Protein AF-A0A7S2NX27-F1 (afdb_monomer_lite)

pLDDT: mean 83.91, std 13.94, range [52.59, 98.06]

Structure (mmCIF, N/CA/C/O backbone):
data_AF-A0A7S2NX27-F1
#
_entry.id   AF-A0A7S2NX27-F1
#
loop_
_atom_site.group_PDB
_atom_site.id
_atom_site.type_symbol
_atom_site.label_atom_id
_atom_site.label_alt_id
_atom_site.label_comp_id
_atom_site.label_asym_id
_atom_site.label_entity_id
_atom_site.label_seq_id
_atom_site.pdbx_PDB_ins_code
_atom_site.Cartn_x
_atom_site.Cartn_y
_atom_site.Cartn_z
_atom_site.occupancy
_atom_site.B_iso_or_equiv
_atom_site.auth_seq_id
_atom_site.auth_comp_id
_atom_site.auth_asym_id
_atom_site.auth_atom_id
_atom_site.pdbx_PDB_model_num
ATOM 1 N N . ARG A 1 1 ? -2.272 -13.268 -14.251 1.00 52.59 1 A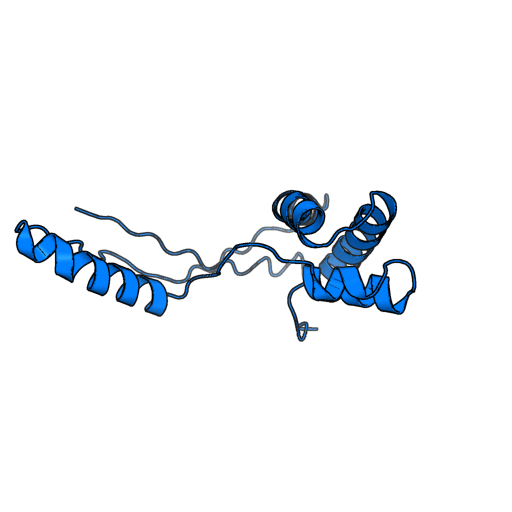RG A N 1
ATOM 2 C CA . ARG A 1 1 ? -1.938 -14.370 -13.301 1.00 52.59 1 ARG A CA 1
ATOM 3 C C . ARG A 1 1 ? -1.808 -13.755 -11.912 1.00 52.59 1 ARG A C 1
ATOM 5 O O . ARG A 1 1 ? -1.263 -12.658 -11.853 1.00 52.59 1 ARG A O 1
ATOM 12 N N . PRO A 1 2 ? -2.299 -14.390 -10.834 1.00 60.28 2 PRO A N 1
ATOM 13 C CA . PRO A 1 2 ? -2.126 -13.843 -9.490 1.00 60.28 2 PRO A CA 1
ATOM 14 C C . PRO A 1 2 ? -0.633 -13.771 -9.143 1.00 60.28 2 PRO A C 1
ATOM 16 O O . PRO A 1 2 ? 0.119 -14.702 -9.435 1.00 60.28 2 PRO A O 1
ATOM 19 N N . LEU A 1 3 ? -0.204 -12.646 -8.573 1.00 69.38 3 LEU A N 1
ATOM 20 C CA . LEU A 1 3 ? 1.163 -12.475 -8.089 1.00 69.38 3 LEU A CA 1
ATOM 21 C C . LEU A 1 3 ? 1.369 -13.267 -6.794 1.00 69.38 3 LEU A C 1
ATOM 23 O O . LEU A 1 3 ? 0.470 -13.345 -5.961 1.00 69.38 3 LEU A O 1
ATOM 27 N N . GLY A 1 4 ? 2.584 -13.779 -6.585 1.00 73.31 4 GLY A N 1
ATOM 28 C CA . GLY A 1 4 ? 2.991 -14.363 -5.301 1.00 73.31 4 GLY A CA 1
ATOM 29 C C . GLY A 1 4 ? 3.307 -13.327 -4.212 1.00 73.31 4 GLY A C 1
ATOM 30 O O . GLY A 1 4 ? 3.645 -13.704 -3.096 1.00 73.31 4 GLY A O 1
ATOM 31 N N . ARG A 1 5 ? 3.244 -12.026 -4.532 1.00 82.69 5 ARG A N 1
ATOM 32 C CA . ARG A 1 5 ? 3.543 -10.902 -3.630 1.00 82.69 5 ARG A CA 1
ATOM 33 C C . ARG A 1 5 ? 2.791 -9.633 -4.047 1.00 82.69 5 ARG A C 1
ATOM 35 O O . ARG A 1 5 ? 2.223 -9.582 -5.135 1.00 82.69 5 ARG A O 1
ATOM 42 N N . ALA A 1 6 ? 2.814 -8.603 -3.200 1.00 86.00 6 ALA A N 1
ATOM 43 C CA . ALA A 1 6 ? 2.217 -7.302 -3.510 1.00 86.00 6 ALA A CA 1
ATOM 44 C C . ALA A 1 6 ? 2.853 -6.653 -4.758 1.00 86.00 6 ALA A C 1
ATOM 46 O O . ALA A 1 6 ? 4.053 -6.808 -4.996 1.00 86.00 6 ALA A O 1
ATOM 47 N N . VAL A 1 7 ? 2.061 -5.881 -5.517 1.00 89.25 7 VAL A N 1
ATOM 48 C CA . VAL A 1 7 ? 2.466 -5.232 -6.787 1.00 89.25 7 VAL A CA 1
ATOM 49 C C . VAL A 1 7 ? 3.764 -4.438 -6.641 1.00 89.25 7 VAL A C 1
ATOM 51 O O . VAL A 1 7 ? 4.678 -4.582 -7.446 1.00 89.25 7 VAL A O 1
ATOM 54 N N . LEU A 1 8 ? 3.875 -3.637 -5.582 1.00 92.19 8 LEU A N 1
ATOM 55 C CA . LEU A 1 8 ? 5.060 -2.824 -5.328 1.00 92.19 8 LEU A CA 1
ATOM 56 C C . LEU A 1 8 ? 6.300 -3.671 -5.007 1.00 92.19 8 LEU A C 1
ATOM 58 O O . LEU A 1 8 ? 7.380 -3.395 -5.519 1.00 92.19 8 LEU A O 1
ATOM 62 N N . THR A 1 9 ? 6.156 -4.725 -4.201 1.00 93.81 9 THR A N 1
ATOM 63 C CA . THR A 1 9 ? 7.262 -5.645 -3.896 1.00 93.81 9 THR A CA 1
ATOM 64 C C . THR A 1 9 ? 7.745 -6.356 -5.157 1.00 93.81 9 THR A C 1
ATOM 66 O O . THR A 1 9 ? 8.945 -6.537 -5.342 1.00 93.81 9 THR A O 1
ATOM 69 N N . GLU A 1 10 ? 6.821 -6.756 -6.033 1.00 95.19 10 GLU A N 1
ATOM 70 C CA . GLU A 1 10 ? 7.155 -7.360 -7.324 1.00 95.19 10 GLU A CA 1
ATOM 71 C C . GLU A 1 10 ? 7.881 -6.360 -8.230 1.00 95.19 10 GLU A C 1
ATOM 73 O O . GLU A 1 10 ? 8.905 -6.700 -8.815 1.00 95.19 10 GLU A O 1
ATOM 78 N N . ALA A 1 11 ? 7.412 -5.113 -8.292 1.00 95.75 11 ALA A N 1
ATOM 79 C CA . ALA A 1 11 ? 8.045 -4.058 -9.076 1.00 95.75 11 ALA A CA 1
ATOM 80 C C . ALA A 1 11 ? 9.501 -3.809 -8.655 1.00 95.75 11 ALA A C 1
ATOM 82 O O . ALA A 1 11 ? 10.393 -3.796 -9.503 1.00 95.75 11 ALA A O 1
ATOM 83 N N . ILE A 1 12 ? 9.755 -3.681 -7.347 1.00 96.62 12 ILE A N 1
ATOM 84 C CA . ILE A 1 12 ? 11.115 -3.498 -6.823 1.00 96.62 12 ILE A CA 1
ATOM 85 C C . ILE A 1 12 ? 11.965 -4.742 -7.117 1.00 96.62 12 ILE A C 1
ATOM 87 O O . ILE A 1 12 ? 13.099 -4.615 -7.570 1.00 96.62 12 ILE A O 1
ATOM 91 N N . ALA A 1 13 ? 11.423 -5.950 -6.930 1.00 97.00 13 ALA A N 1
ATOM 92 C CA . ALA A 1 13 ? 12.146 -7.187 -7.227 1.00 97.00 13 ALA A CA 1
ATOM 93 C C . ALA A 1 13 ? 12.544 -7.302 -8.709 1.00 97.00 13 ALA A C 1
ATOM 95 O O . ALA A 1 13 ? 13.656 -7.738 -9.006 1.00 97.00 13 ALA A O 1
ATOM 96 N N . ARG A 1 14 ? 11.676 -6.877 -9.635 1.00 97.00 14 ARG A N 1
ATOM 97 C CA . ARG A 1 14 ? 11.985 -6.842 -11.072 1.00 97.00 14 ARG A CA 1
ATOM 98 C C . ARG A 1 14 ? 13.044 -5.796 -11.411 1.00 97.00 14 ARG A C 1
ATOM 100 O O . ARG A 1 14 ? 13.950 -6.106 -12.176 1.00 97.00 14 ARG A O 1
ATOM 107 N N . ALA A 1 15 ? 12.978 -4.606 -10.812 1.00 97.62 15 ALA A N 1
ATOM 108 C CA . ALA A 1 15 ? 13.999 -3.573 -11.000 1.00 97.62 15 ALA A CA 1
ATOM 109 C C . ALA A 1 15 ? 15.380 -4.040 -10.495 1.00 97.62 15 ALA A C 1
ATOM 111 O O . ALA A 1 15 ? 16.393 -3.845 -11.163 1.00 97.62 15 ALA A O 1
ATOM 112 N N . VAL A 1 16 ? 15.416 -4.750 -9.360 1.00 97.88 16 VAL A N 1
ATOM 113 C CA . VAL A 1 16 ? 16.639 -5.386 -8.838 1.00 97.88 16 VAL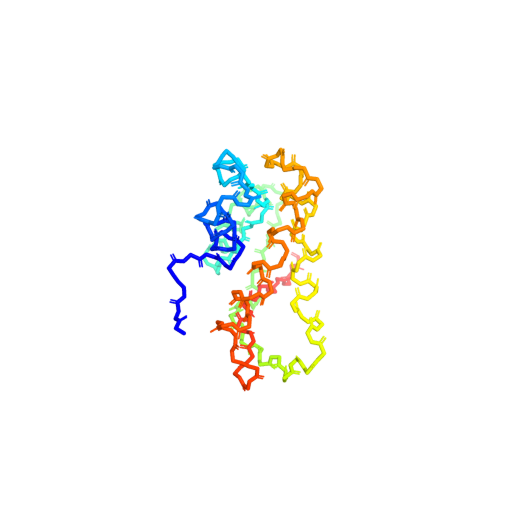 A CA 1
ATOM 114 C C . VAL A 1 16 ? 17.151 -6.473 -9.783 1.00 97.88 16 VAL A C 1
ATOM 116 O O . VAL A 1 16 ? 18.340 -6.511 -10.082 1.00 97.88 16 VAL A O 1
ATOM 119 N N . ALA A 1 17 ? 16.273 -7.343 -10.292 1.00 97.50 17 ALA A N 1
ATOM 120 C CA . ALA A 1 17 ? 16.660 -8.391 -11.239 1.00 97.50 17 ALA A CA 1
ATOM 121 C C . ALA A 1 17 ? 17.209 -7.828 -12.564 1.00 97.50 17 ALA A C 1
ATOM 123 O O . ALA A 1 17 ? 18.060 -8.456 -13.191 1.00 97.50 17 ALA A O 1
ATOM 124 N N . ALA A 1 18 ? 16.753 -6.639 -12.967 1.00 97.69 18 ALA A N 1
ATOM 125 C CA . ALA A 1 18 ? 17.253 -5.905 -14.125 1.00 97.69 18 ALA A CA 1
ATOM 126 C C . ALA A 1 18 ? 18.545 -5.105 -13.845 1.00 97.69 18 ALA A C 1
ATOM 128 O O . ALA A 1 18 ? 19.068 -4.473 -14.758 1.00 97.69 18 ALA A O 1
ATOM 129 N N . ASN A 1 19 ? 19.076 -5.140 -12.615 1.00 97.62 19 ASN A N 1
ATOM 130 C CA . ASN A 1 19 ? 20.191 -4.307 -12.143 1.00 97.62 19 ASN A CA 1
ATOM 131 C C . ASN A 1 19 ? 19.936 -2.789 -12.255 1.00 97.62 19 ASN A C 1
ATOM 133 O O . ASN A 1 19 ? 20.880 -2.008 -12.323 1.00 97.62 19 ASN A O 1
ATOM 137 N N . GLU A 1 20 ? 18.671 -2.364 -12.265 1.00 98.00 20 GLU A N 1
ATOM 138 C CA . GLU A 1 20 ? 18.277 -0.946 -12.303 1.00 98.00 20 GLU A CA 1
ATOM 139 C C . GLU A 1 20 ? 18.233 -0.330 -10.902 1.00 98.00 20 GLU A C 1
ATOM 141 O O . GLU A 1 20 ? 18.287 0.885 -10.763 1.00 98.00 20 GLU A O 1
ATOM 146 N N . VAL A 1 21 ? 18.093 -1.173 -9.874 1.00 98.00 21 VAL A N 1
ATOM 147 C CA . VAL A 1 21 ? 17.939 -0.776 -8.473 1.00 98.00 21 VAL A CA 1
ATOM 148 C C . VAL A 1 21 ? 18.800 -1.689 -7.591 1.00 98.00 21 VAL A C 1
ATOM 150 O O . VAL A 1 21 ? 18.776 -2.910 -7.775 1.00 98.00 21 VAL A O 1
ATOM 153 N N . PRO A 1 22 ? 19.536 -1.162 -6.597 1.00 97.75 22 PRO A N 1
ATOM 154 C CA . PRO A 1 22 ? 20.286 -1.982 -5.653 1.00 97.75 22 PRO A CA 1
ATOM 155 C C . PRO A 1 22 ? 19.384 -2.914 -4.837 1.00 97.75 22 PRO A C 1
ATOM 157 O O . PRO A 1 22 ? 18.322 -2.523 -4.355 1.00 97.75 22 PRO A O 1
ATOM 160 N N . ARG A 1 23 ? 19.849 -4.139 -4.566 1.00 97.81 23 ARG A N 1
ATOM 161 C CA . ARG A 1 23 ? 19.112 -5.115 -3.742 1.00 97.81 23 ARG A CA 1
ATOM 162 C C . ARG A 1 23 ? 18.748 -4.594 -2.344 1.00 97.81 23 ARG A C 1
ATOM 164 O O . ARG A 1 23 ? 17.689 -4.937 -1.825 1.00 97.81 23 ARG A O 1
ATOM 171 N N . SER A 1 24 ? 19.581 -3.732 -1.762 1.00 97.81 24 SER A N 1
ATOM 172 C CA . SER A 1 24 ? 19.334 -3.116 -0.453 1.00 97.81 24 SER A CA 1
ATOM 173 C C . SER A 1 24 ? 18.041 -2.294 -0.404 1.00 97.81 24 SER A C 1
ATOM 175 O O . SER A 1 24 ? 17.422 -2.210 0.655 1.00 97.81 24 SER A O 1
ATOM 177 N N . VAL A 1 25 ? 17.597 -1.729 -1.533 1.00 97.44 25 VAL A N 1
ATOM 178 C CA . VAL A 1 25 ? 16.319 -1.009 -1.637 1.00 97.44 25 VAL A CA 1
ATOM 179 C C . VAL A 1 25 ? 15.153 -1.957 -1.364 1.00 97.44 25 VAL A C 1
ATOM 181 O O . VAL A 1 25 ? 14.262 -1.609 -0.597 1.00 97.44 25 VAL A O 1
ATOM 184 N N . LEU A 1 26 ? 15.177 -3.177 -1.916 1.00 96.31 26 LEU A N 1
ATOM 185 C CA . LEU A 1 26 ? 14.149 -4.195 -1.667 1.00 96.31 26 LEU A CA 1
ATOM 186 C C . LEU A 1 26 ? 14.127 -4.655 -0.206 1.00 96.31 26 LEU A C 1
ATOM 188 O O . LEU A 1 26 ? 13.059 -4.895 0.345 1.00 96.31 26 LEU A O 1
ATOM 192 N N . GLU A 1 27 ? 15.300 -4.783 0.409 1.00 96.50 27 GLU A N 1
ATOM 193 C CA . GLU A 1 27 ? 15.443 -5.255 1.791 1.00 96.50 27 GLU A CA 1
ATOM 194 C C . GLU A 1 27 ? 14.991 -4.209 2.821 1.00 96.50 27 GLU A C 1
ATOM 196 O O . GLU A 1 27 ? 14.585 -4.570 3.924 1.00 96.50 27 GLU A O 1
ATOM 201 N N . ARG A 1 28 ? 15.049 -2.919 2.468 1.00 96.44 28 ARG A N 1
ATOM 202 C CA . ARG A 1 28 ? 14.704 -1.801 3.360 1.00 96.44 28 ARG A CA 1
ATOM 203 C C . ARG A 1 28 ? 13.331 -1.192 3.098 1.00 96.44 28 ARG A C 1
ATOM 205 O O . ARG A 1 28 ? 12.754 -0.609 4.012 1.00 96.44 28 ARG A O 1
ATOM 212 N N . ALA A 1 29 ? 12.828 -1.271 1.865 1.00 94.94 29 ALA A N 1
ATOM 213 C CA . ALA A 1 29 ? 11.570 -0.641 1.485 1.00 94.94 29 ALA A CA 1
ATOM 214 C C . ALA A 1 29 ? 10.417 -1.142 2.361 1.00 94.94 29 ALA A C 1
ATOM 216 O O . ALA A 1 29 ? 10.105 -2.332 2.402 1.00 94.94 29 ALA A O 1
ATOM 217 N N . PHE A 1 30 ? 9.746 -0.202 3.018 1.00 92.56 30 PHE A N 1
ATOM 218 C CA . PHE A 1 30 ? 8.620 -0.472 3.893 1.00 92.56 30 PHE A CA 1
ATOM 219 C C . PHE A 1 30 ? 7.523 0.571 3.682 1.00 92.56 30 PHE A C 1
ATOM 221 O O . PHE A 1 30 ? 7.782 1.773 3.604 1.00 92.56 30 PHE A O 1
ATOM 228 N N . VAL A 1 31 ? 6.275 0.113 3.601 1.00 90.56 31 VAL A N 1
ATOM 229 C CA . VAL A 1 31 ? 5.107 0.996 3.560 1.00 90.56 31 VAL A CA 1
ATOM 230 C C . VAL A 1 31 ? 4.288 0.719 4.818 1.00 90.56 31 VAL A C 1
ATOM 232 O O . VAL A 1 31 ? 3.815 -0.406 4.978 1.00 90.56 31 VAL A O 1
ATOM 235 N N . PRO A 1 32 ? 4.124 1.703 5.722 1.00 84.88 32 PRO A N 1
ATOM 236 C CA . PRO A 1 32 ? 3.507 1.497 7.028 1.00 84.88 32 PRO A CA 1
ATOM 237 C C . PRO A 1 32 ? 1.975 1.469 6.927 1.00 84.88 32 PRO A C 1
ATOM 239 O O . PRO A 1 32 ? 1.291 2.315 7.496 1.00 84.88 32 PRO A O 1
ATOM 242 N N . TYR A 1 33 ? 1.420 0.505 6.195 1.00 81.94 33 TYR A N 1
ATOM 243 C CA . TYR A 1 33 ? -0.015 0.239 6.193 1.00 81.94 33 TYR A CA 1
ATOM 244 C C . TYR A 1 33 ? -0.289 -1.237 6.444 1.00 81.94 33 TYR A C 1
ATOM 246 O O . TYR A 1 33 ? 0.501 -2.116 6.108 1.00 81.94 33 TYR A O 1
ATOM 254 N N . PHE A 1 34 ? -1.446 -1.492 7.041 1.00 78.19 34 PHE A N 1
ATOM 255 C CA . PHE A 1 34 ? -1.927 -2.829 7.337 1.00 78.19 34 PHE A CA 1
ATOM 256 C C . PHE A 1 34 ? -3.349 -2.933 6.811 1.00 78.19 34 PHE A C 1
ATOM 258 O O . PHE A 1 34 ? -4.225 -2.176 7.231 1.00 78.19 34 PHE A O 1
ATOM 265 N N . LEU A 1 35 ? -3.579 -3.867 5.892 1.00 78.00 35 LEU A N 1
ATOM 266 C CA . LEU A 1 35 ? -4.927 -4.204 5.452 1.00 78.00 35 LEU A CA 1
ATOM 267 C C . LEU A 1 35 ? -5.575 -5.038 6.553 1.00 78.00 35 LEU A C 1
ATOM 269 O O . LEU A 1 35 ? -5.250 -6.211 6.727 1.00 78.00 35 LEU A O 1
ATOM 273 N N . ARG A 1 36 ? -6.429 -4.392 7.347 1.00 81.00 36 ARG A N 1
ATOM 274 C CA . ARG A 1 36 ? -7.113 -5.035 8.466 1.00 81.00 36 ARG A CA 1
ATOM 275 C C . ARG A 1 36 ? -8.201 -5.966 7.957 1.00 81.00 36 ARG A C 1
ATOM 277 O O . ARG A 1 36 ? -8.950 -5.633 7.043 1.00 81.00 36 ARG A O 1
ATOM 284 N N . THR A 1 37 ? -8.300 -7.115 8.600 1.00 83.56 37 THR A N 1
ATOM 285 C CA . THR A 1 37 ? -9.413 -8.044 8.449 1.00 83.56 37 THR A CA 1
ATOM 286 C C . THR A 1 37 ? -10.554 -7.664 9.389 1.00 83.56 37 THR A C 1
ATOM 288 O O . THR A 1 37 ? -10.380 -6.926 10.362 1.00 83.56 37 THR A O 1
ATOM 291 N N . GLN A 1 38 ? -11.736 -8.230 9.154 1.00 84.69 38 GLN A N 1
ATOM 292 C CA . GLN A 1 38 ? -12.842 -8.124 10.105 1.00 84.69 38 GLN A CA 1
ATOM 293 C C . GLN A 1 38 ? -12.476 -8.660 11.498 1.00 84.69 38 GLN A C 1
ATOM 295 O O . GLN A 1 38 ? -12.922 -8.112 12.504 1.00 84.69 38 GLN A O 1
ATOM 300 N N . ALA A 1 39 ? -11.652 -9.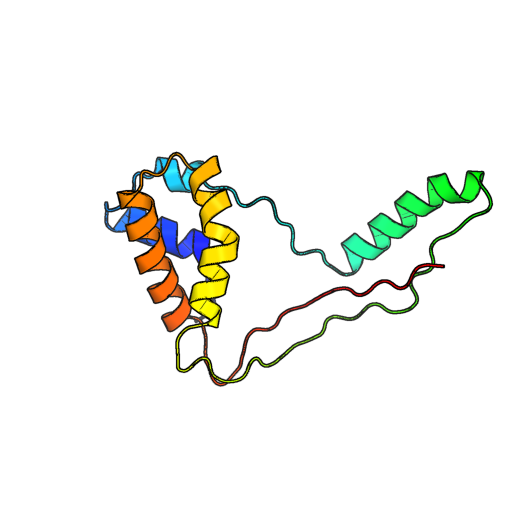712 11.571 1.00 88.88 39 ALA A N 1
ATOM 301 C CA . ALA A 1 39 ? -11.183 -10.265 12.838 1.00 88.88 39 ALA A CA 1
ATOM 302 C C . ALA A 1 39 ? -10.305 -9.261 13.599 1.00 88.88 39 ALA A C 1
ATOM 304 O O . ALA A 1 39 ? -10.537 -9.043 14.787 1.00 88.88 39 ALA A O 1
ATOM 305 N N . ASP A 1 40 ? -9.381 -8.585 12.903 1.00 88.94 40 ASP A N 1
ATOM 306 C CA . ASP A 1 40 ? -8.545 -7.535 13.502 1.00 88.94 40 ASP A CA 1
ATOM 307 C C . ASP A 1 40 ? -9.400 -6.415 14.101 1.00 88.94 40 ASP A C 1
ATOM 309 O O . ASP A 1 40 ? -9.130 -5.937 15.202 1.00 88.94 40 ASP A O 1
ATOM 313 N N . VAL A 1 41 ? -10.463 -6.015 13.398 1.00 87.62 41 VAL A N 1
ATOM 314 C CA . VAL A 1 41 ? -11.376 -4.968 13.872 1.00 87.62 41 VAL A CA 1
ATOM 315 C C . VAL A 1 41 ? -12.164 -5.423 15.099 1.00 87.62 41 VAL A C 1
ATOM 317 O O . VAL A 1 41 ? -12.236 -4.685 16.081 1.00 87.62 41 VAL A O 1
ATOM 320 N N . ARG A 1 42 ? -12.708 -6.648 15.096 1.00 89.12 42 ARG A N 1
ATOM 321 C CA . ARG A 1 42 ? -13.415 -7.208 16.263 1.00 89.12 42 ARG A CA 1
ATOM 322 C C . ARG A 1 42 ? -12.508 -7.287 17.487 1.00 89.12 42 ARG A C 1
ATOM 324 O O . ARG A 1 42 ? -12.936 -6.931 18.582 1.00 89.12 42 ARG A O 1
ATOM 331 N N . MET A 1 43 ? -11.260 -7.713 17.297 1.00 93.25 43 MET A N 1
ATOM 332 C CA . MET A 1 43 ? -10.266 -7.752 18.367 1.00 93.25 43 MET A CA 1
ATOM 333 C C . MET A 1 43 ? -9.953 -6.356 18.907 1.00 93.25 43 MET A C 1
ATOM 335 O O . MET A 1 43 ? -9.935 -6.172 20.120 1.00 93.25 43 MET A O 1
ATOM 339 N N . ALA A 1 44 ? -9.756 -5.370 18.028 1.00 90.50 44 ALA A N 1
ATOM 340 C CA . ALA A 1 44 ? -9.473 -3.998 18.439 1.00 90.50 44 ALA A CA 1
ATOM 341 C C . ALA A 1 44 ? -10.619 -3.389 19.264 1.00 90.50 44 ALA A C 1
ATOM 343 O O . ALA A 1 44 ? -10.368 -2.765 20.292 1.00 90.50 44 ALA A O 1
ATOM 344 N N . VAL A 1 45 ? -11.874 -3.614 18.860 1.00 90.69 45 VAL A N 1
ATOM 345 C CA . VAL A 1 45 ? -13.049 -3.142 19.611 1.00 90.69 45 VAL A CA 1
ATOM 346 C C . VAL A 1 45 ? -13.170 -3.844 20.964 1.00 90.69 45 VAL A C 1
ATOM 348 O O . VAL A 1 45 ? -13.418 -3.187 21.973 1.00 90.69 45 VAL A O 1
ATOM 351 N N . ALA A 1 46 ? -12.960 -5.163 21.013 1.00 92.44 46 ALA A N 1
ATOM 352 C CA . ALA A 1 46 ? -12.991 -5.913 22.266 1.00 92.44 46 ALA A CA 1
ATOM 353 C C . ALA A 1 46 ? -11.912 -5.431 23.249 1.00 92.44 46 ALA A C 1
ATOM 355 O O . ALA A 1 46 ? -12.190 -5.298 24.439 1.00 92.44 46 ALA A O 1
ATOM 356 N N . GLU A 1 47 ? -10.706 -5.140 22.756 1.00 94.44 47 GLU A N 1
ATOM 357 C CA . GLU A 1 47 ? -9.623 -4.594 23.573 1.00 94.44 47 GLU A CA 1
ATOM 358 C C . GLU A 1 47 ? -9.955 -3.189 24.087 1.00 94.44 47 GLU A C 1
ATOM 360 O O . GLU A 1 47 ? -9.848 -2.940 25.285 1.00 94.44 47 GLU A O 1
ATOM 365 N N . ALA A 1 48 ? -10.433 -2.294 23.217 1.00 90.38 48 ALA A N 1
ATOM 366 C CA . ALA A 1 48 ? -10.837 -0.943 23.607 1.00 90.38 48 ALA A CA 1
ATOM 367 C C . ALA A 1 48 ? -11.947 -0.952 24.675 1.00 90.38 48 ALA A C 1
ATOM 369 O O . ALA A 1 48 ? -11.903 -0.181 25.636 1.00 90.38 48 ALA A O 1
ATOM 370 N N . ASN A 1 49 ? -12.902 -1.881 24.562 1.00 91.75 49 ASN A N 1
ATOM 371 C CA . ASN A 1 49 ? -13.984 -2.029 25.531 1.00 91.75 49 ASN A CA 1
ATOM 372 C C . ASN A 1 49 ? -13.513 -2.433 26.931 1.00 91.75 49 ASN A C 1
ATOM 374 O O . ASN A 1 49 ? -14.189 -2.083 27.894 1.00 91.75 49 ASN A O 1
ATOM 378 N N . LYS A 1 50 ? -12.358 -3.094 27.091 1.00 93.12 50 LYS A N 1
ATOM 379 C CA . LYS A 1 50 ? -11.822 -3.404 28.431 1.00 93.12 50 LYS A CA 1
ATOM 380 C C . LYS A 1 50 ? -11.543 -2.139 29.247 1.00 93.12 50 LYS A C 1
ATOM 382 O O . LYS A 1 50 ? -11.747 -2.144 30.457 1.00 93.12 50 LYS A O 1
ATOM 387 N N . GLY A 1 51 ? -11.082 -1.073 28.587 1.00 89.81 51 GLY A N 1
ATOM 388 C CA . GLY A 1 51 ? -10.864 0.233 29.211 1.00 89.81 51 GLY A CA 1
ATOM 389 C C . GLY A 1 51 ? -12.173 0.995 29.407 1.00 89.81 51 GLY A C 1
ATOM 390 O O . GLY A 1 51 ? -12.477 1.426 30.512 1.00 89.81 51 GLY A O 1
ATOM 391 N N . LEU A 1 52 ? -12.996 1.078 28.360 1.00 89.88 52 LEU A N 1
ATOM 392 C CA . LEU A 1 52 ? -14.247 1.850 28.382 1.00 89.88 52 LEU A CA 1
ATOM 393 C C . LEU A 1 52 ? -15.274 1.327 29.392 1.00 89.88 52 LEU A C 1
ATOM 395 O O . LEU A 1 52 ? -16.017 2.111 29.981 1.00 89.88 52 LEU A O 1
ATOM 399 N N . GLN A 1 53 ? -15.276 0.018 29.659 1.00 88.38 53 GLN A N 1
ATOM 400 C CA . GLN A 1 53 ? -16.131 -0.579 30.686 1.00 88.38 53 GLN A CA 1
ATOM 401 C C . GLN A 1 53 ? -15.884 0.013 32.080 1.00 88.38 53 GLN A C 1
ATOM 403 O O . GLN A 1 53 ? -16.817 0.083 32.877 1.00 88.38 53 GLN A O 1
ATOM 408 N N . GLN A 1 54 ? -14.665 0.478 32.373 1.00 88.75 54 GLN A N 1
ATOM 409 C CA . GLN A 1 54 ? -14.344 1.137 33.645 1.00 88.75 54 GLN A CA 1
ATOM 410 C C . GLN A 1 54 ? -15.016 2.513 33.771 1.00 88.75 54 GLN A C 1
ATOM 412 O O . GLN A 1 54 ? -15.273 2.975 34.879 1.00 88.75 54 GLN A O 1
ATOM 417 N N . GLU A 1 55 ? -15.349 3.137 32.641 1.00 89.44 55 GLU A N 1
ATOM 418 C CA . GLU A 1 55 ? -16.014 4.440 32.539 1.00 89.44 55 GLU A CA 1
ATOM 419 C C . GLU A 1 55 ? -17.528 4.305 32.286 1.00 89.44 55 GLU A C 1
ATOM 421 O O . GLU A 1 55 ? -18.221 5.296 32.060 1.00 89.44 55 GLU A O 1
ATOM 426 N N . GLY A 1 56 ? -18.064 3.077 32.318 1.00 88.00 56 GLY A N 1
ATOM 427 C CA . GLY A 1 56 ? -19.470 2.800 32.012 1.00 88.00 56 GLY A CA 1
ATOM 428 C C . GLY A 1 56 ? -19.836 3.007 30.536 1.00 88.00 56 GLY A C 1
ATOM 429 O O . GLY A 1 56 ? -21.012 3.180 30.219 1.00 88.00 56 GLY A O 1
ATOM 430 N N . GLN A 1 57 ? -18.845 3.003 29.642 1.00 89.50 57 GLN A N 1
ATOM 431 C CA . GLN A 1 57 ? -19.003 3.174 28.198 1.00 89.50 57 GLN A CA 1
ATOM 432 C C . GLN A 1 57 ? -18.726 1.862 27.450 1.00 89.50 57 GLN A C 1
ATOM 434 O O . GLN A 1 57 ? -18.075 0.950 27.965 1.00 89.50 57 GLN A O 1
ATOM 439 N N . SER A 1 58 ? -19.205 1.756 26.209 1.00 87.38 58 SER A N 1
ATOM 440 C CA . SER A 1 58 ? -18.906 0.616 25.339 1.00 87.38 58 SER A CA 1
ATOM 441 C C . SER A 1 58 ? -19.061 0.971 23.867 1.00 87.38 58 SER A C 1
ATOM 443 O O . SER A 1 58 ? -20.072 1.545 23.479 1.00 87.38 58 SER A O 1
ATOM 445 N N . LEU A 1 59 ? -18.116 0.528 23.048 1.00 88.31 59 LEU A N 1
ATOM 446 C CA . LEU A 1 59 ? -18.208 0.516 21.595 1.00 88.31 59 LEU A CA 1
ATOM 447 C C . LEU A 1 59 ? -18.999 -0.713 21.141 1.00 88.31 59 LEU A C 1
ATOM 449 O O . LEU A 1 59 ? -18.677 -1.846 21.514 1.00 88.31 59 LEU A O 1
ATOM 453 N N . GLU A 1 60 ? -19.974 -0.498 20.269 1.00 84.75 60 GLU A N 1
ATOM 454 C CA . GLU A 1 60 ? -20.710 -1.559 19.587 1.00 84.75 60 GLU A CA 1
ATOM 455 C C . GLU A 1 60 ? -20.358 -1.570 18.096 1.00 84.75 60 GLU A C 1
ATOM 457 O O . GLU A 1 60 ? -20.294 -0.526 17.451 1.00 84.75 60 GLU A O 1
ATOM 462 N N . ILE A 1 61 ? -20.131 -2.758 17.531 1.00 85.00 61 ILE A N 1
ATOM 463 C CA . ILE A 1 61 ? -19.987 -2.921 16.081 1.00 85.00 61 ILE A CA 1
ATOM 464 C C . ILE A 1 61 ? -21.380 -3.125 15.498 1.00 85.00 61 ILE A C 1
ATOM 466 O O . ILE A 1 61 ? -21.951 -4.204 15.642 1.00 85.00 61 ILE A O 1
ATOM 470 N N . LEU A 1 62 ? -21.897 -2.112 14.807 1.00 83.12 62 LEU A N 1
ATOM 471 C CA . LEU A 1 62 ? -23.237 -2.167 14.216 1.00 83.12 62 LEU A CA 1
ATOM 472 C C . LEU A 1 62 ? -23.284 -2.897 12.869 1.00 83.12 62 LEU A C 1
ATOM 474 O O . LEU A 1 62 ? -24.266 -3.564 12.559 1.00 83.12 62 LEU A O 1
ATOM 478 N N . ASP A 1 63 ? -22.225 -2.791 12.071 1.00 80.94 63 ASP A N 1
ATOM 479 C CA . ASP A 1 63 ? -22.099 -3.480 10.788 1.00 80.94 63 ASP A CA 1
ATOM 480 C C . ASP A 1 63 ? -20.620 -3.756 10.503 1.00 80.94 63 ASP A C 1
ATOM 482 O O . ASP A 1 63 ? -19.746 -2.988 10.905 1.00 80.94 63 ASP A O 1
ATOM 486 N N . LEU A 1 64 ? -20.337 -4.873 9.837 1.00 79.75 64 LEU A N 1
ATOM 487 C CA . LEU A 1 64 ? -18.990 -5.264 9.445 1.00 79.75 64 LEU A CA 1
ATOM 488 C C . LEU A 1 64 ? -19.061 -6.174 8.220 1.00 79.75 64 LEU A C 1
ATOM 490 O O . LEU A 1 64 ? -19.530 -7.308 8.306 1.00 79.75 64 LEU A O 1
ATOM 494 N N . ARG A 1 65 ? -18.581 -5.679 7.079 1.00 77.31 65 ARG A N 1
ATOM 495 C CA . ARG A 1 65 ? -18.657 -6.386 5.799 1.00 77.31 65 ARG A CA 1
ATOM 496 C C . ARG A 1 65 ? -17.437 -6.125 4.940 1.00 77.31 65 ARG A C 1
ATOM 498 O O . ARG A 1 65 ? -16.887 -5.030 4.952 1.00 77.31 65 ARG A O 1
ATOM 505 N N . ASP A 1 66 ? -17.089 -7.123 4.139 1.00 75.56 66 ASP A N 1
ATOM 506 C CA . ASP A 1 66 ? -16.141 -6.960 3.048 1.00 75.56 66 ASP A CA 1
ATOM 507 C C . ASP A 1 66 ? -16.932 -6.567 1.808 1.00 75.56 66 ASP A C 1
ATOM 509 O O . ASP A 1 66 ? -17.767 -7.334 1.323 1.00 75.56 66 ASP A O 1
ATOM 513 N N . GLN A 1 67 ? -16.673 -5.379 1.277 1.00 71.19 67 GLN A N 1
ATOM 514 C CA . GLN A 1 67 ? -17.241 -4.979 0.000 1.00 71.19 67 GLN A CA 1
ATOM 515 C C . GLN A 1 67 ? -16.268 -5.307 -1.130 1.00 71.19 67 GLN A C 1
ATOM 517 O O . GLN A 1 67 ? -15.056 -5.277 -0.963 1.00 71.19 67 GLN A O 1
ATOM 522 N N . SER A 1 68 ? -16.802 -5.671 -2.292 1.00 66.19 68 SER A N 1
ATOM 523 C CA . SER A 1 68 ? -16.023 -5.744 -3.527 1.00 66.19 68 SER A CA 1
ATOM 524 C C . SER A 1 68 ? -16.552 -4.654 -4.439 1.00 66.19 68 SER A C 1
ATOM 526 O O . SER A 1 68 ? -17.737 -4.653 -4.763 1.00 66.19 68 SER A O 1
ATOM 528 N N . ILE A 1 69 ? -15.699 -3.703 -4.801 1.00 67.69 69 ILE A N 1
ATOM 529 C CA . ILE A 1 69 ? -16.057 -2.633 -5.726 1.00 67.69 69 ILE A CA 1
ATOM 530 C C . ILE A 1 69 ? -15.422 -2.974 -7.064 1.00 67.69 69 ILE A C 1
ATOM 532 O O . ILE A 1 69 ? -14.207 -3.030 -7.167 1.00 67.69 69 ILE A O 1
ATOM 536 N N . ALA A 1 70 ? -16.222 -3.183 -8.103 1.00 62.59 70 ALA A N 1
ATOM 537 C CA . ALA A 1 70 ? -15.675 -3.133 -9.448 1.00 62.59 70 ALA A CA 1
ATOM 538 C C . ALA A 1 70 ? -15.415 -1.658 -9.765 1.00 62.59 70 ALA A C 1
ATOM 540 O O . ALA A 1 70 ? -16.346 -0.887 -9.999 1.00 62.59 70 ALA A O 1
ATOM 541 N N . THR A 1 71 ? -14.156 -1.234 -9.709 1.00 59.50 71 THR A N 1
ATOM 542 C CA . THR A 1 71 ? -13.767 0.009 -10.372 1.00 59.50 71 THR A CA 1
ATOM 543 C C . THR A 1 71 ? -13.959 -0.228 -11.867 1.00 59.50 71 THR A C 1
ATOM 545 O O . THR A 1 71 ? -13.495 -1.250 -12.373 1.00 59.50 71 THR A O 1
ATOM 548 N N . GLY A 1 72 ? -14.672 0.663 -12.563 1.00 59.56 72 GLY A N 1
ATOM 549 C CA . GLY A 1 72 ? -14.752 0.603 -14.024 1.00 59.56 72 GLY A CA 1
ATOM 550 C C . GLY A 1 72 ? -13.356 0.595 -14.656 1.00 59.56 72 GLY A C 1
ATOM 551 O O . GLY A 1 72 ? -12.357 0.824 -13.969 1.00 59.56 72 GLY A O 1
ATOM 552 N N . GLY A 1 73 ? -13.287 0.336 -15.964 1.00 60.12 73 GLY A N 1
ATOM 553 C CA . GLY A 1 73 ? -12.018 0.384 -16.689 1.00 60.12 73 GLY A CA 1
ATOM 554 C C . GLY A 1 73 ? -11.254 1.676 -16.395 1.00 60.12 73 GLY A C 1
ATOM 555 O O . GLY A 1 73 ? -11.863 2.734 -16.249 1.00 60.12 73 GLY A O 1
ATOM 556 N N . ASP A 1 74 ? -9.928 1.572 -16.298 1.00 67.31 74 ASP A N 1
ATOM 557 C CA . ASP A 1 74 ? -9.012 2.698 -16.088 1.00 67.31 74 ASP A CA 1
ATOM 558 C C . ASP A 1 74 ? -8.317 3.050 -17.418 1.00 67.31 74 ASP A C 1
ATOM 560 O O . ASP A 1 74 ? -7.138 2.728 -17.594 1.00 67.31 74 ASP A O 1
ATOM 564 N N . PRO A 1 75 ? -9.040 3.625 -18.405 1.00 61.22 75 PRO A N 1
ATOM 565 C CA . PRO A 1 75 ? -8.505 3.866 -19.747 1.00 61.22 75 PRO A CA 1
ATOM 566 C C . PRO A 1 75 ? -7.294 4.807 -19.734 1.00 61.22 75 PRO A C 1
ATOM 568 O O . PRO A 1 75 ? -6.423 4.682 -20.592 1.00 61.22 75 PRO A O 1
ATOM 571 N N . ASP A 1 76 ? -7.211 5.683 -18.729 1.00 67.88 76 ASP A N 1
ATOM 572 C CA . ASP A 1 76 ? -6.179 6.714 -18.614 1.00 67.88 76 ASP A CA 1
ATOM 573 C C . ASP A 1 76 ? -5.053 6.344 -17.626 1.00 67.88 76 ASP A C 1
ATOM 575 O O . ASP A 1 76 ? -4.123 7.124 -17.420 1.00 67.88 76 ASP A O 1
ATOM 579 N N . GLY A 1 77 ? -5.105 5.164 -16.992 1.00 69.69 77 GLY A N 1
ATOM 580 C CA . GLY A 1 77 ? -4.103 4.739 -16.001 1.00 69.69 77 GLY A CA 1
ATOM 581 C C . GLY A 1 77 ? -4.123 5.541 -14.689 1.00 69.69 77 GLY A C 1
ATOM 582 O O . GLY A 1 77 ? -3.140 5.548 -13.939 1.00 69.69 77 GLY A O 1
ATOM 583 N N . SER A 1 78 ? -5.224 6.239 -14.410 1.00 75.19 78 SER A N 1
ATOM 584 C CA . SER A 1 78 ? -5.425 7.107 -13.250 1.00 75.19 78 SER A CA 1
ATOM 585 C C . SER A 1 78 ? -5.340 6.350 -11.919 1.00 75.19 78 SER A C 1
ATOM 587 O O . SER A 1 78 ? -4.745 6.848 -10.960 1.00 75.19 78 SER A O 1
ATOM 589 N N . ALA A 1 79 ? -5.853 5.118 -11.858 1.00 77.25 79 ALA A N 1
ATOM 590 C CA . ALA A 1 79 ? -5.826 4.297 -10.653 1.00 77.25 79 ALA A CA 1
ATOM 591 C C . ALA A 1 79 ? -4.407 3.797 -10.362 1.00 77.25 79 ALA A C 1
ATOM 593 O O . ALA A 1 79 ? -3.972 3.791 -9.208 1.00 77.25 79 ALA A O 1
ATOM 594 N N . VAL A 1 80 ? -3.648 3.460 -11.409 1.00 85.00 80 VAL A N 1
ATOM 595 C CA . VAL A 1 80 ? -2.227 3.095 -11.291 1.00 85.00 80 VAL A CA 1
ATOM 596 C C . VAL A 1 80 ? -1.404 4.289 -10.802 1.00 85.00 80 VAL A C 1
ATOM 598 O O . VAL A 1 80 ? -0.574 4.147 -9.900 1.00 85.00 80 VAL A O 1
ATOM 601 N N . ALA A 1 81 ? -1.669 5.482 -11.338 1.00 86.62 81 ALA A N 1
ATOM 602 C CA . ALA A 1 81 ? -1.008 6.714 -10.918 1.00 86.62 81 ALA A CA 1
ATOM 603 C C . ALA A 1 81 ? -1.319 7.088 -9.462 1.00 86.62 81 ALA A C 1
ATOM 605 O O . ALA A 1 81 ? -0.415 7.473 -8.711 1.00 86.62 81 ALA A O 1
ATOM 606 N N . MET A 1 82 ? -2.570 6.918 -9.036 1.00 86.44 82 MET A N 1
ATOM 607 C CA . MET A 1 82 ? -2.974 7.100 -7.644 1.00 86.44 82 MET A CA 1
ATOM 608 C C . MET A 1 82 ? -2.301 6.067 -6.734 1.00 86.44 82 MET A C 1
ATOM 610 O O . MET A 1 82 ? -1.730 6.436 -5.708 1.00 86.44 82 MET A O 1
ATOM 614 N N . GLY A 1 83 ? -2.295 4.791 -7.136 1.00 87.94 83 GLY A N 1
ATOM 615 C CA . GLY A 1 83 ? -1.615 3.713 -6.422 1.00 87.94 83 GLY A CA 1
ATOM 616 C C . GLY A 1 83 ? -0.138 4.025 -6.201 1.00 87.94 83 GLY A C 1
ATOM 617 O O . GLY A 1 83 ? 0.346 3.935 -5.075 1.00 87.94 83 GLY A O 1
ATOM 618 N N . TRP A 1 84 ? 0.568 4.485 -7.235 1.00 92.44 84 TRP A N 1
ATOM 619 C CA . TRP A 1 84 ? 1.947 4.946 -7.090 1.00 92.44 84 TRP A CA 1
ATOM 620 C C . TRP A 1 84 ? 2.060 6.120 -6.111 1.00 92.44 84 TRP A C 1
ATOM 622 O O . TRP A 1 84 ? 2.863 6.065 -5.182 1.00 92.44 84 TRP A O 1
ATOM 632 N N . SER A 1 85 ? 1.231 7.153 -6.274 1.00 91.44 85 SER A N 1
ATOM 633 C CA . SER A 1 85 ? 1.277 8.374 -5.457 1.00 91.44 85 SER A CA 1
ATOM 634 C C . SER A 1 85 ? 1.079 8.104 -3.962 1.00 91.44 85 SER A C 1
ATOM 636 O O . SER A 1 85 ? 1.754 8.718 -3.138 1.00 91.44 85 SER A O 1
ATOM 638 N N . ILE A 1 86 ? 0.216 7.146 -3.607 1.00 90.31 86 ILE A N 1
ATOM 639 C CA . ILE A 1 86 ? -0.010 6.721 -2.216 1.00 90.31 86 ILE A CA 1
ATOM 640 C C . ILE A 1 86 ? 1.259 6.108 -1.601 1.00 90.31 86 ILE A C 1
ATOM 642 O O . ILE A 1 86 ? 1.558 6.351 -0.434 1.00 90.31 86 ILE A O 1
ATOM 646 N N . HIS A 1 87 ? 2.020 5.324 -2.370 1.00 92.44 87 HIS A N 1
ATOM 647 C CA . HIS A 1 87 ? 3.135 4.537 -1.833 1.00 92.44 87 HIS A CA 1
ATOM 648 C C . HIS A 1 87 ? 4.505 5.210 -1.998 1.00 92.44 87 HIS A C 1
ATOM 650 O O . HIS A 1 87 ? 5.414 4.950 -1.206 1.00 92.44 87 HIS A O 1
ATOM 656 N N . ALA A 1 88 ? 4.674 6.066 -3.010 1.00 94.25 88 ALA A N 1
ATOM 657 C CA . ALA A 1 88 ? 5.973 6.582 -3.441 1.00 94.25 88 ALA A CA 1
ATOM 658 C C . ALA A 1 88 ? 6.752 7.265 -2.309 1.00 94.25 88 ALA A C 1
ATOM 660 O O . ALA A 1 88 ? 7.949 7.027 -2.148 1.00 94.25 88 ALA A O 1
ATOM 661 N N . ASN A 1 89 ? 6.071 8.068 -1.487 1.00 94.06 89 ASN A N 1
ATOM 662 C CA . ASN A 1 89 ? 6.710 8.777 -0.379 1.00 94.06 89 ASN A CA 1
ATOM 663 C C . ASN A 1 89 ? 7.236 7.820 0.697 1.00 94.06 89 ASN A C 1
ATOM 665 O O . ASN A 1 89 ? 8.352 8.005 1.179 1.00 94.06 89 ASN A O 1
ATOM 669 N N . SER A 1 90 ? 6.480 6.775 1.043 1.00 94.62 90 SER A N 1
ATOM 670 C CA . SER A 1 90 ? 6.923 5.775 2.020 1.00 94.62 90 SER A CA 1
ATOM 671 C C . SER A 1 90 ? 8.103 4.961 1.504 1.00 94.62 90 SER A C 1
ATOM 673 O O . SER A 1 90 ? 9.071 4.759 2.234 1.00 94.62 90 SER A O 1
ATOM 675 N N . VAL A 1 91 ? 8.069 4.544 0.234 1.00 95.12 91 VAL A N 1
ATOM 676 C CA . VAL A 1 91 ? 9.186 3.817 -0.389 1.00 95.12 91 VAL A CA 1
ATOM 677 C C . VAL A 1 91 ? 10.437 4.680 -0.393 1.00 95.12 91 VAL A C 1
ATOM 679 O O . VAL A 1 91 ? 11.490 4.232 0.055 1.00 95.12 91 VAL A O 1
ATOM 682 N N . ARG A 1 92 ? 10.321 5.939 -0.825 1.00 96.00 92 ARG A N 1
ATOM 683 C CA . ARG A 1 92 ? 11.441 6.881 -0.829 1.00 96.00 92 ARG A CA 1
ATOM 684 C C . ARG A 1 92 ? 12.026 7.079 0.570 1.00 96.00 92 ARG A C 1
ATOM 686 O O . ARG A 1 92 ? 13.241 7.063 0.725 1.00 96.00 92 ARG A O 1
ATOM 693 N N . ALA A 1 93 ? 11.174 7.247 1.581 1.00 95.44 93 ALA A N 1
ATOM 694 C CA . ALA A 1 93 ? 11.605 7.522 2.949 1.00 95.44 93 ALA A CA 1
ATOM 695 C C . ALA A 1 93 ? 12.298 6.330 3.632 1.00 95.44 93 ALA A C 1
ATOM 697 O O . ALA A 1 93 ? 13.150 6.535 4.490 1.00 95.44 93 ALA A O 1
ATOM 698 N N . THR A 1 94 ? 11.935 5.096 3.276 1.00 96.75 94 THR A N 1
ATOM 699 C CA . THR A 1 94 ? 12.377 3.891 4.004 1.00 96.75 94 THR A CA 1
ATOM 700 C C . THR A 1 94 ? 13.473 3.109 3.294 1.00 96.75 94 THR A C 1
ATOM 702 O O . THR A 1 94 ? 14.296 2.471 3.942 1.00 96.75 94 THR A O 1
ATOM 705 N N . SER A 1 95 ? 13.515 3.158 1.964 1.00 96.12 95 SER A N 1
ATOM 706 C CA . SER A 1 95 ? 14.371 2.264 1.181 1.00 96.12 95 SER A CA 1
ATOM 707 C C . SER A 1 95 ? 15.803 2.765 0.972 1.00 96.12 95 SER A C 1
ATOM 709 O O . SER A 1 95 ? 16.699 1.966 0.700 1.00 96.12 95 SER A O 1
ATOM 711 N N . GLY A 1 96 ? 16.035 4.077 1.092 1.00 95.88 96 GLY A N 1
ATOM 712 C CA . GLY A 1 96 ? 17.294 4.713 0.687 1.00 95.88 96 GLY A CA 1
ATOM 713 C C . GLY A 1 96 ? 17.469 4.838 -0.832 1.00 95.88 96 GLY A C 1
ATOM 714 O O . GLY A 1 96 ? 18.577 5.116 -1.282 1.00 95.88 96 GLY A O 1
ATOM 715 N N . ALA A 1 97 ? 16.402 4.627 -1.609 1.00 96.56 97 ALA A N 1
ATOM 716 C CA . ALA A 1 97 ? 16.391 4.787 -3.057 1.00 96.56 97 ALA A CA 1
ATOM 717 C C . ALA A 1 97 ? 16.741 6.222 -3.484 1.00 96.56 97 ALA A C 1
ATOM 719 O O . ALA A 1 97 ? 16.217 7.204 -2.944 1.00 96.56 97 ALA A O 1
ATOM 720 N N . SER A 1 98 ? 17.591 6.333 -4.502 1.00 97.69 98 SER A N 1
ATOM 721 C CA . SER A 1 98 ? 17.833 7.580 -5.222 1.00 97.69 98 SER A CA 1
ATOM 722 C C . SER A 1 98 ? 16.616 7.986 -6.068 1.00 97.69 98 SER A C 1
ATOM 724 O O . SER A 1 98 ? 15.635 7.251 -6.199 1.00 97.69 98 SER A O 1
ATOM 726 N N . ALA A 1 99 ? 16.665 9.175 -6.673 1.00 97.44 99 ALA A N 1
ATOM 727 C CA . ALA A 1 99 ? 15.628 9.599 -7.614 1.00 97.44 99 ALA A CA 1
ATOM 728 C C . ALA A 1 99 ? 15.558 8.685 -8.854 1.00 97.44 99 ALA A C 1
ATOM 730 O O . ALA A 1 99 ? 14.464 8.407 -9.343 1.00 97.44 99 ALA A O 1
ATOM 731 N N . GLU A 1 100 ? 16.706 8.191 -9.324 1.00 97.94 100 GLU A N 1
ATOM 732 C CA . GLU A 1 100 ? 16.798 7.267 -10.460 1.00 97.94 100 GLU A CA 1
ATOM 733 C C . GLU A 1 100 ? 16.205 5.899 -10.108 1.00 97.94 100 GLU A C 1
ATOM 735 O O . GLU A 1 100 ? 15.381 5.377 -10.861 1.00 97.94 100 GLU A O 1
ATOM 740 N N . ASP A 1 101 ? 16.520 5.378 -8.916 1.00 97.81 101 ASP A N 1
ATOM 741 C CA . ASP A 1 101 ? 15.930 4.135 -8.406 1.00 97.81 101 ASP A CA 1
ATOM 742 C C . ASP A 1 101 ? 14.404 4.251 -8.309 1.00 97.81 101 ASP A C 1
ATOM 744 O O . ASP A 1 101 ? 13.668 3.368 -8.747 1.00 97.81 101 ASP A O 1
ATOM 748 N N . MET A 1 102 ? 13.907 5.364 -7.758 1.00 98.06 102 MET A N 1
ATOM 749 C CA . MET A 1 102 ? 12.470 5.616 -7.627 1.00 98.06 102 MET A CA 1
ATOM 750 C C . MET A 1 102 ? 11.766 5.654 -8.987 1.00 98.06 102 MET A C 1
ATOM 752 O O . MET A 1 102 ? 10.647 5.152 -9.109 1.00 98.06 102 MET A O 1
ATOM 756 N N . GLU A 1 103 ? 12.411 6.205 -10.013 1.00 97.88 103 GLU A N 1
ATOM 757 C CA . GLU A 1 103 ? 11.879 6.226 -11.374 1.00 97.88 103 GLU A CA 1
ATOM 758 C C . GLU A 1 103 ? 11.883 4.829 -12.017 1.00 97.88 103 GLU A C 1
ATOM 760 O O . GLU A 1 103 ? 10.903 4.448 -12.663 1.00 97.88 103 GLU A O 1
ATOM 765 N N . ALA A 1 104 ? 12.929 4.027 -11.799 1.00 97.56 104 ALA A N 1
ATOM 766 C CA . ALA A 1 104 ? 12.966 2.632 -12.238 1.00 97.56 104 ALA A CA 1
ATOM 767 C C . ALA A 1 104 ? 11.854 1.803 -11.570 1.00 97.56 104 ALA A C 1
ATOM 769 O O . ALA A 1 104 ? 11.082 1.125 -12.254 1.00 97.56 104 ALA A O 1
ATOM 770 N N . ILE A 1 105 ? 11.689 1.932 -10.249 1.00 97.56 105 ILE A N 1
ATOM 771 C CA . ILE A 1 105 ? 10.608 1.275 -9.499 1.00 97.56 105 ILE A CA 1
ATOM 772 C C . ILE A 1 105 ? 9.247 1.711 -10.038 1.00 97.56 105 ILE A C 1
ATOM 774 O O . ILE A 1 105 ? 8.377 0.862 -10.236 1.00 97.56 105 ILE A O 1
ATOM 778 N N . ARG A 1 106 ? 9.052 3.007 -10.316 1.00 96.88 106 ARG A N 1
ATOM 779 C CA . ARG A 1 106 ? 7.801 3.524 -10.883 1.00 96.88 106 ARG A CA 1
ATOM 780 C C . ARG A 1 106 ? 7.483 2.865 -12.220 1.00 96.88 106 ARG A C 1
ATOM 782 O O . ARG A 1 106 ? 6.363 2.401 -12.406 1.00 96.88 106 ARG A O 1
ATOM 789 N N . LYS A 1 107 ? 8.448 2.777 -13.140 1.00 96.00 107 LYS A N 1
ATOM 790 C CA . LYS A 1 107 ? 8.248 2.108 -14.438 1.00 96.00 107 LYS A CA 1
ATOM 791 C C . LYS A 1 107 ? 7.816 0.653 -14.248 1.00 96.00 107 LYS A C 1
ATOM 793 O O . LYS A 1 107 ? 6.780 0.253 -14.780 1.00 96.00 107 LYS A O 1
ATOM 798 N N . ARG A 1 108 ? 8.530 -0.104 -13.404 1.00 95.94 108 ARG A N 1
ATOM 799 C CA . ARG A 1 108 ? 8.178 -1.501 -13.091 1.00 95.94 108 ARG A CA 1
ATOM 800 C C . ARG A 1 108 ? 6.823 -1.628 -12.401 1.00 95.94 108 ARG A C 1
ATOM 802 O O . ARG A 1 108 ? 6.093 -2.574 -12.672 1.00 95.94 108 ARG A O 1
ATOM 809 N N . PHE A 1 109 ? 6.446 -0.677 -11.549 1.00 94.31 109 PHE A N 1
ATOM 810 C CA . PHE A 1 109 ? 5.141 -0.659 -10.887 1.00 94.31 109 PHE A CA 1
ATOM 811 C C . PHE A 1 109 ? 4.005 -0.580 -11.905 1.00 94.31 109 PHE A C 1
ATOM 813 O O . PHE A 1 109 ? 3.057 -1.360 -11.826 1.00 94.31 109 PHE A O 1
ATOM 820 N N . TYR A 1 110 ? 4.127 0.309 -12.892 1.00 91.31 110 TYR A N 1
ATOM 821 C CA . TYR A 1 110 ? 3.131 0.448 -13.952 1.00 91.31 110 TYR A CA 1
ATOM 822 C C . TYR A 1 110 ? 3.058 -0.810 -14.825 1.00 91.31 110 TYR A C 1
ATOM 824 O O . TYR A 1 110 ? 1.960 -1.271 -15.126 1.00 91.31 110 TYR A O 1
ATOM 832 N N . GLU A 1 111 ? 4.202 -1.398 -15.186 1.00 91.44 111 GLU A N 1
ATOM 833 C CA . GLU A 1 111 ? 4.262 -2.658 -15.943 1.00 91.44 111 GLU A CA 1
ATOM 834 C C . GLU A 1 111 ? 3.556 -3.800 -15.204 1.00 91.44 111 GLU A C 1
ATOM 836 O O . GLU A 1 111 ? 2.643 -4.422 -15.749 1.00 91.44 111 GLU A O 1
ATOM 841 N N . VAL A 1 112 ? 3.916 -4.030 -13.936 1.00 91.62 112 VAL A N 1
ATOM 842 C CA . VAL A 1 112 ? 3.319 -5.085 -13.106 1.00 91.62 112 VAL A CA 1
ATOM 843 C C . VAL A 1 112 ? 1.818 -4.863 -12.954 1.00 91.62 112 VAL A C 1
ATOM 845 O O . VAL A 1 112 ? 1.043 -5.814 -13.070 1.00 91.62 112 VAL A O 1
ATOM 848 N N . HIS A 1 113 ? 1.379 -3.624 -12.726 1.00 85.75 113 HIS A N 1
ATOM 849 C CA . HIS A 1 113 ? -0.044 -3.322 -12.607 1.00 85.75 113 HIS A CA 1
ATOM 850 C C . HIS A 1 113 ? -0.786 -3.633 -13.913 1.00 85.75 113 HIS A C 1
ATOM 852 O O . HIS A 1 113 ? -1.833 -4.270 -13.885 1.00 85.75 113 HIS A O 1
ATOM 858 N N . ARG A 1 114 ? -0.222 -3.274 -15.069 1.00 81.88 114 ARG A N 1
ATOM 859 C CA . ARG A 1 114 ? -0.830 -3.544 -16.381 1.00 81.88 114 ARG A CA 1
ATOM 860 C C . ARG A 1 114 ? 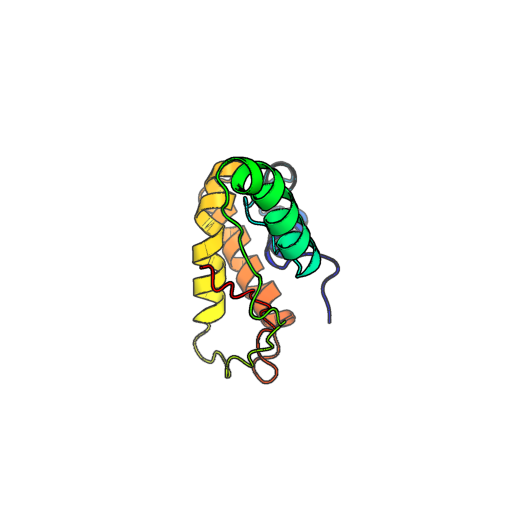-0.912 -5.039 -16.716 1.00 81.88 114 ARG A C 1
ATOM 862 O O . ARG A 1 114 ? -1.811 -5.452 -17.434 1.00 81.88 114 ARG A O 1
ATOM 869 N N . GLU A 1 115 ? 0.016 -5.851 -16.212 1.00 84.75 115 GLU A N 1
ATOM 870 C CA . GLU A 1 115 ? 0.023 -7.313 -16.396 1.00 84.75 115 GLU A CA 1
ATOM 871 C C . GLU A 1 115 ? -0.957 -8.060 -15.479 1.00 84.75 115 GLU A C 1
ATOM 873 O O . GLU A 1 115 ? -1.337 -9.204 -15.754 1.00 84.75 115 GLU A O 1
ATOM 878 N N . THR A 1 116 ? -1.297 -7.461 -14.338 1.00 78.69 116 THR A N 1
ATOM 879 C CA . THR A 1 116 ? -1.988 -8.154 -13.240 1.00 78.69 116 THR A CA 1
ATOM 880 C C . THR A 1 116 ? -3.399 -7.651 -13.010 1.00 78.69 116 THR A C 1
ATOM 882 O O . THR A 1 116 ? -4.207 -8.388 -12.445 1.00 78.69 116 THR A O 1
ATOM 885 N N . HIS A 1 117 ? -3.704 -6.443 -13.476 1.00 72.69 117 HIS A N 1
ATOM 886 C CA . HIS A 1 117 ? -5.031 -5.867 -13.405 1.00 72.69 117 HIS A CA 1
ATOM 887 C C . HIS A 1 117 ? -5.800 -6.111 -14.697 1.00 72.69 117 HIS A C 1
ATOM 889 O O . HIS A 1 117 ? -5.376 -5.686 -15.770 1.00 72.69 117 HIS A O 1
ATOM 895 N N . ASP A 1 118 ? -6.949 -6.770 -14.575 1.00 67.75 118 ASP A N 1
ATOM 896 C CA . ASP A 1 118 ? -7.942 -6.803 -15.639 1.00 67.75 118 ASP A CA 1
ATOM 897 C C . ASP A 1 118 ? -8.854 -5.571 -15.479 1.00 67.75 118 ASP A C 1
ATOM 899 O O . ASP A 1 118 ? -9.599 -5.491 -14.493 1.00 67.75 118 ASP A O 1
ATOM 903 N N . PRO A 1 119 ? -8.806 -4.598 -16.407 1.00 61.62 119 PRO A N 1
ATOM 904 C CA . PRO A 1 119 ? -9.624 -3.390 -16.327 1.00 61.62 119 PRO A CA 1
ATOM 905 C C . PRO A 1 119 ? -11.132 -3.676 -16.403 1.00 61.62 119 PRO A C 1
ATOM 907 O O . PRO A 1 119 ? -11.922 -2.802 -16.064 1.00 61.62 119 PRO A O 1
ATOM 910 N N . LEU A 1 120 ? -11.552 -4.874 -16.825 1.00 57.78 120 LEU A N 1
ATOM 911 C CA . LEU A 1 120 ? -12.962 -5.275 -16.877 1.00 57.78 120 LEU A CA 1
ATOM 912 C C . LEU A 1 120 ? -13.462 -5.903 -15.568 1.00 57.78 120 LEU A C 1
ATOM 914 O O . LEU A 1 120 ? -14.669 -5.972 -15.350 1.00 57.78 120 LEU A O 1
ATOM 918 N N . VAL A 1 121 ? -12.555 -6.363 -14.701 1.00 60.06 121 VAL A N 1
ATOM 919 C CA . VAL A 1 121 ? -12.889 -7.042 -13.433 1.00 60.06 121 VAL A CA 1
ATOM 920 C C . VAL A 1 121 ? -12.847 -6.072 -12.244 1.00 60.06 121 VAL A C 1
ATOM 922 O O . VAL A 1 121 ? -13.578 -6.260 -11.269 1.00 60.06 121 VAL A O 1
ATOM 925 N N . GLY A 1 122 ? -12.045 -5.006 -12.339 1.00 56.19 122 GLY A N 1
ATOM 926 C CA . GLY A 1 122 ? -11.887 -3.987 -11.297 1.00 56.19 122 GLY A CA 1
ATOM 927 C C . GLY A 1 122 ? -11.074 -4.452 -10.077 1.00 56.19 122 GLY A C 1
ATOM 928 O O . GLY A 1 122 ? -10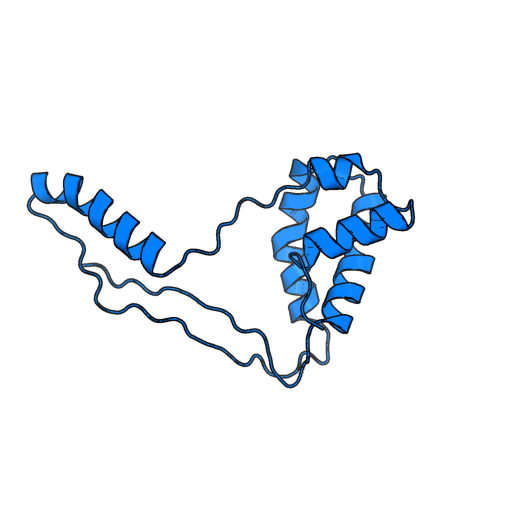.667 -5.611 -9.969 1.00 56.19 122 GLY A O 1
ATOM 929 N N . VAL A 1 123 ? -10.820 -3.535 -9.133 1.00 59.59 123 VAL A N 1
ATOM 930 C CA . VAL A 1 123 ? -10.051 -3.822 -7.906 1.00 59.59 123 VAL A CA 1
ATOM 931 C C . VAL A 1 123 ? -10.970 -4.296 -6.777 1.00 59.59 123 VAL A C 1
ATOM 933 O O . VAL A 1 123 ? -11.756 -3.520 -6.244 1.00 59.59 123 VAL A O 1
ATOM 936 N N . ARG A 1 124 ? -10.800 -5.520 -6.265 1.00 56.62 124 ARG A N 1
ATOM 937 C CA . ARG A 1 124 ? -11.483 -5.918 -5.022 1.00 56.62 124 ARG A CA 1
ATOM 938 C C . ARG A 1 124 ? -10.878 -5.194 -3.811 1.00 56.62 124 ARG A C 1
ATOM 940 O O . ARG A 1 124 ? -9.827 -5.590 -3.317 1.00 56.62 124 ARG A O 1
ATOM 947 N N . VAL A 1 125 ? -11.559 -4.158 -3.323 1.00 58.03 125 VAL A N 1
ATOM 948 C CA . VAL A 1 125 ? -11.168 -3.405 -2.120 1.00 58.03 125 VAL A CA 1
ATOM 949 C C . VAL A 1 125 ? -12.113 -3.714 -0.964 1.00 58.03 125 VAL A C 1
ATOM 951 O O . VAL A 1 125 ? -13.237 -3.221 -0.947 1.00 58.03 125 VAL A O 1
ATOM 954 N N . SER A 1 126 ? -11.633 -4.467 0.026 1.00 52.88 126 SER A N 1
ATOM 955 C CA . SER A 1 126 ? -12.322 -4.624 1.308 1.00 52.88 126 SER A CA 1
ATOM 956 C C . SER A 1 126 ? -12.041 -3.408 2.189 1.00 52.88 126 SER A C 1
ATOM 958 O O . SER A 1 126 ? -10.883 -3.092 2.457 1.00 52.88 126 SER A O 1
ATOM 960 N N . TYR A 1 127 ? -13.085 -2.739 2.664 1.00 59.62 127 TYR A N 1
ATOM 961 C CA . TYR A 1 127 ? -12.971 -1.716 3.698 1.00 59.62 127 TYR A CA 1
ATOM 962 C C . TYR A 1 127 ? -13.946 -2.022 4.825 1.00 59.62 127 TYR A C 1
ATOM 964 O O . TYR A 1 127 ? -15.020 -2.575 4.602 1.00 59.62 127 TYR A O 1
ATOM 972 N N . VAL A 1 128 ? -13.554 -1.654 6.038 1.00 55.78 128 VAL A N 1
ATOM 973 C CA . VAL A 1 128 ? -14.370 -1.819 7.233 1.00 55.78 128 VAL A CA 1
ATOM 974 C C . VAL A 1 128 ? -14.969 -0.471 7.602 1.00 55.78 128 VAL A C 1
ATOM 976 O O . VAL A 1 128 ? -14.249 0.511 7.767 1.00 55.78 128 VAL A O 1
ATOM 979 N N . TYR A 1 129 ? -16.289 -0.436 7.733 1.00 58.97 129 TYR A N 1
ATOM 980 C CA . TYR A 1 129 ? -17.019 0.690 8.292 1.00 58.97 129 TYR A CA 1
ATOM 981 C C . TYR A 1 129 ? -17.373 0.379 9.746 1.00 58.97 129 TYR A C 1
ATOM 983 O O . TYR A 1 129 ? -17.799 -0.732 10.044 1.00 58.97 129 TYR A O 1
ATOM 991 N N . ILE A 1 130 ? -17.187 1.344 10.644 1.00 56.53 130 ILE A N 1
ATOM 992 C CA . ILE A 1 130 ? -17.562 1.225 12.053 1.00 56.53 130 ILE A CA 1
ATOM 993 C C . ILE A 1 130 ? -18.425 2.439 12.377 1.00 56.53 130 ILE A C 1
ATOM 995 O O . ILE A 1 130 ? -17.984 3.574 12.199 1.00 56.53 130 ILE A O 1
ATOM 999 N N . LEU A 1 131 ?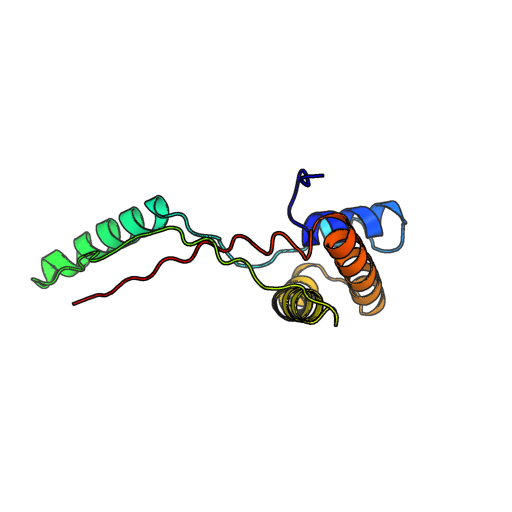 -19.642 2.199 12.854 1.00 56.34 131 LEU A N 1
ATOM 1000 C CA . LEU A 1 131 ? -20.441 3.222 13.515 1.00 56.34 131 LEU A CA 1
ATOM 1001 C C . LEU A 1 131 ? -20.308 2.987 15.020 1.00 56.34 131 LEU A C 1
ATOM 1003 O O . LEU A 1 131 ? -20.644 1.908 15.496 1.00 56.34 131 LEU A O 1
ATOM 1007 N N . VAL A 1 132 ? -19.783 3.976 15.735 1.00 56.69 132 VAL A N 1
ATOM 1008 C CA . VAL A 1 132 ? -19.608 3.949 17.191 1.00 56.69 132 VAL A CA 1
ATOM 1009 C C . VAL A 1 132 ? -20.670 4.843 17.833 1.00 56.69 132 VAL A C 1
ATOM 1011 O O . VAL A 1 132 ? -20.949 5.920 17.302 1.00 56.69 132 VAL A O 1
ATOM 1014 N N . LYS A 1 133 ? -21.231 4.414 18.969 1.00 56.50 133 LYS A N 1
ATOM 1015 C CA . LYS A 1 133 ? -22.034 5.242 19.875 1.00 56.50 133 LYS A CA 1
ATOM 1016 C C . LYS A 1 133 ? -21.324 5.381 21.215 1.00 56.50 133 LYS A C 1
ATOM 1018 O O . LYS A 1 133 ? -20.684 4.388 21.618 1.00 56.50 133 LYS A O 1
#

Secondary structure (DSSP, 8-state):
---SS-HHHHHHHHHHHTTSS-HHHHHH---------HHHHHHHHHHHHHHHGGGT--------------PPP-TT-HHHHHHHHHHHHHHHHHH---HHHHHHHHHHHHHHHHHH--TTT------------

Radius of gyration: 19.06 Å; chains: 1; bounding box: 44×24×53 Å

Organism: NCBI:txid1333877

Foldseek 3Di:
DDDPDDLLLQLLVVCVVVVQAPPLLSVWQDDPDDDDDLVNVVVVQVVVQVVVVVVVDHWDFPDWDFDFDADAAPPPCVVLVVVCVNRLVSSVVTRVDDPSSSVSSSVSSSVSCVVNDDNHRHDRDTDTDGDTD

Sequence (133 aa):
RPLGRAVLTEAIARAVAANEVPRSVLERAFVPYFLRTQADVRMAVAEANKGLQQEGQSLEILDLRDQSIATGGDPDGSAVAMGWSIHANSVRATSGASAEDMEAIRKRFYEVHRETHDPLVGVRVSYVYILVK